Protein AF-A0A1Q3WLA7-F1 (afdb_monomer_lite)

Secondary structure (DSSP, 8-state):
--HHHHHHHHHHH-GGGPEEEEEEEEETTEEEEEEEE-----SEEPPHHHHHHHHGGGTPEE-STT-EEETTTTEEEE--STTTEEE-TTS-EEE---EEEE----

Sequence (106 aa):
MSYFHNLLLHNWLFPETGYTFLGLMEVDDSLMAVVSQKALRGIRGATPEEVADYMEPFDFIPLQNNDYINSSFGIIVSDLHHRNVLVRDDGELLVFDPVIYLQPIK

Structure (mmCIF, N/CA/C/O backbone):
data_AF-A0A1Q3WLA7-F1
#
_entry.id   AF-A0A1Q3WLA7-F1
#
loop_
_atom_site.group_PDB
_atom_site.id
_atom_site.type_symbol
_atom_site.label_atom_id
_atom_site.label_alt_id
_atom_site.label_comp_id
_atom_site.label_asym_id
_atom_site.label_entity_id
_atom_site.label_seq_id
_atom_site.pdbx_PDB_ins_code
_atom_site.Cartn_x
_atom_site.Cartn_y
_atom_site.Cartn_z
_atom_site.occupancy
_atom_site.B_iso_or_equiv
_atom_site.auth_seq_id
_atom_site.auth_comp_id
_atom_site.auth_asym_id
_atom_site.auth_atom_id
_atom_site.pdbx_PDB_model_num
ATOM 1 N N . MET A 1 1 ? 15.652 3.257 4.640 1.00 60.78 1 MET A N 1
ATOM 2 C CA . MET A 1 1 ? 15.373 1.850 4.273 1.00 60.78 1 MET A CA 1
ATOM 3 C C . MET A 1 1 ? 15.739 1.654 2.810 1.00 60.78 1 MET A C 1
ATOM 5 O O . MET A 1 1 ? 15.616 2.616 2.062 1.00 60.78 1 MET A O 1
ATOM 9 N N . SER A 1 2 ? 16.248 0.487 2.397 1.00 86.44 2 SER A N 1
ATOM 10 C CA . SER A 1 2 ? 16.512 0.256 0.965 1.00 86.44 2 SER A CA 1
ATOM 11 C C . SER A 1 2 ? 15.205 -0.027 0.215 1.00 86.44 2 SER A C 1
ATOM 13 O O . SER A 1 2 ? 14.255 -0.533 0.809 1.00 86.44 2 SER A O 1
ATOM 15 N N . TYR A 1 3 ? 15.166 0.281 -1.083 1.00 90.12 3 TYR A N 1
ATOM 16 C CA . TYR A 1 3 ? 13.992 0.124 -1.953 1.00 90.12 3 TYR A CA 1
ATOM 17 C C . TYR A 1 3 ? 13.294 -1.243 -1.809 1.00 90.12 3 TYR A C 1
ATOM 19 O O . TYR A 1 3 ? 12.086 -1.308 -1.600 1.00 90.12 3 TYR A O 1
ATOM 27 N N . PHE A 1 4 ? 14.061 -2.337 -1.816 1.00 92.62 4 PHE A N 1
ATOM 28 C CA . PHE A 1 4 ? 13.512 -3.691 -1.692 1.00 92.62 4 PHE A CA 1
ATOM 29 C C . PHE A 1 4 ? 12.860 -3.979 -0.336 1.00 92.62 4 PHE A C 1
ATOM 31 O O . PHE A 1 4 ? 11.910 -4.752 -0.287 1.00 92.62 4 PHE A O 1
ATOM 38 N N . HIS A 1 5 ? 13.313 -3.351 0.756 1.00 91.81 5 HIS A N 1
ATOM 39 C CA . HIS A 1 5 ? 12.636 -3.506 2.047 1.00 91.81 5 HIS A CA 1
ATOM 40 C C . HIS A 1 5 ? 11.249 -2.862 2.021 1.00 91.81 5 HIS A C 1
ATOM 42 O O . HIS A 1 5 ? 10.302 -3.466 2.511 1.00 91.81 5 HIS A O 1
ATOM 48 N N . ASN A 1 6 ? 11.115 -1.681 1.409 1.00 92.00 6 ASN A N 1
ATOM 49 C CA . ASN A 1 6 ? 9.806 -1.045 1.250 1.00 92.00 6 ASN A CA 1
ATOM 50 C C . ASN A 1 6 ? 8.892 -1.878 0.347 1.00 92.00 6 ASN A C 1
ATOM 52 O O . ASN A 1 6 ? 7.728 -2.051 0.679 1.00 92.00 6 ASN A O 1
ATOM 56 N N . LEU A 1 7 ? 9.428 -2.458 -0.733 1.00 95.12 7 LEU A N 1
ATOM 57 C CA . LEU A 1 7 ? 8.669 -3.346 -1.617 1.00 95.12 7 LEU A CA 1
ATOM 58 C C . LEU A 1 7 ? 8.112 -4.568 -0.866 1.00 95.12 7 LEU A C 1
ATOM 60 O O . LEU A 1 7 ? 6.949 -4.924 -1.022 1.00 95.12 7 LEU A O 1
ATOM 64 N N . LEU A 1 8 ? 8.939 -5.195 -0.023 1.00 95.62 8 LEU A N 1
ATOM 65 C CA . LEU A 1 8 ? 8.530 -6.342 0.790 1.00 95.62 8 LEU A CA 1
ATOM 66 C C . LEU A 1 8 ? 7.492 -5.959 1.848 1.00 95.62 8 LEU A C 1
ATOM 68 O O . LEU A 1 8 ? 6.512 -6.680 2.014 1.00 95.62 8 LEU A O 1
ATOM 72 N N . LEU A 1 9 ? 7.691 -4.836 2.545 1.00 95.94 9 LEU A N 1
ATOM 73 C CA . LEU A 1 9 ? 6.749 -4.357 3.558 1.00 95.94 9 LEU A CA 1
ATOM 74 C C . LEU A 1 9 ? 5.408 -3.958 2.940 1.00 95.94 9 LEU A C 1
ATOM 76 O O . LEU A 1 9 ? 4.373 -4.327 3.483 1.00 95.94 9 LEU A O 1
ATOM 80 N N . HIS A 1 10 ? 5.421 -3.280 1.787 1.00 97.12 10 HIS A N 1
ATOM 81 C CA . HIS A 1 10 ? 4.207 -2.973 1.030 1.00 97.12 10 HIS A CA 1
ATOM 82 C C . HIS A 1 10 ? 3.444 -4.250 0.699 1.00 97.12 10 HIS A C 1
ATOM 84 O O . HIS A 1 10 ? 2.271 -4.360 1.022 1.00 97.12 10 HIS A O 1
ATOM 90 N N . ASN A 1 11 ? 4.113 -5.243 0.111 1.00 97.56 11 ASN A N 1
ATOM 91 C CA . ASN A 1 11 ? 3.468 -6.498 -0.274 1.00 97.56 11 ASN A CA 1
ATOM 92 C C . ASN A 1 11 ? 2.931 -7.302 0.913 1.00 97.56 11 ASN A C 1
ATOM 94 O O . ASN A 1 11 ? 1.977 -8.057 0.751 1.00 97.56 11 ASN A O 1
ATOM 98 N N . TRP A 1 12 ? 3.578 -7.200 2.075 1.00 96.81 12 TRP A N 1
ATOM 99 C CA . TRP A 1 12 ? 3.140 -7.888 3.284 1.00 96.81 12 TRP A CA 1
ATOM 100 C C . TRP A 1 12 ? 1.924 -7.210 3.924 1.00 96.81 12 TRP A C 1
ATOM 102 O O . TRP A 1 12 ? 1.015 -7.908 4.363 1.00 96.81 12 TRP A O 1
ATOM 112 N N . LEU A 1 13 ? 1.898 -5.873 3.953 1.00 97.06 13 LEU A N 1
ATOM 113 C CA . LEU A 1 13 ? 0.797 -5.094 4.528 1.00 97.06 13 LEU A CA 1
ATOM 114 C C . LEU A 1 13 ? -0.413 -4.988 3.589 1.00 97.06 13 LEU A C 1
ATOM 116 O O . LEU A 1 13 ? -1.544 -5.038 4.055 1.00 97.06 13 LEU A O 1
ATOM 120 N N . PHE A 1 14 ? -0.176 -4.843 2.283 1.00 97.50 14 PHE A N 1
ATOM 121 C CA . PHE A 1 14 ? -1.189 -4.546 1.264 1.00 97.50 14 PHE A CA 1
ATOM 122 C C . PHE A 1 14 ? -1.053 -5.505 0.065 1.00 97.50 14 PHE A C 1
ATOM 124 O O . PHE A 1 14 ? -0.660 -5.096 -1.036 1.00 97.50 14 PHE A O 1
ATOM 131 N N . PRO A 1 15 ? -1.314 -6.810 0.256 1.00 96.56 15 PRO A N 1
ATOM 132 C CA . PRO A 1 15 ? -1.080 -7.820 -0.775 1.00 96.56 15 PRO A CA 1
ATOM 133 C C . PRO A 1 15 ? -1.933 -7.619 -2.039 1.00 96.56 15 PRO A C 1
ATOM 135 O O . PRO A 1 15 ? -1.501 -7.995 -3.131 1.00 96.56 15 PRO A O 1
ATOM 138 N N . GLU A 1 16 ? -3.102 -6.983 -1.939 1.00 95.69 16 GLU A N 1
ATOM 139 C CA . GLU A 1 16 ? -4.010 -6.722 -3.063 1.00 95.69 16 GLU A CA 1
ATOM 140 C C . GLU A 1 16 ? -3.360 -5.840 -4.138 1.00 95.69 16 GLU A C 1
ATOM 142 O O . GLU A 1 16 ? -3.562 -6.054 -5.336 1.00 95.69 16 GLU A O 1
ATOM 147 N N . THR A 1 17 ? -2.553 -4.869 -3.713 1.00 97.62 17 THR A N 1
ATOM 148 C CA . THR A 1 17 ? -1.793 -3.939 -4.561 1.00 97.62 17 THR A CA 1
ATOM 149 C C . THR A 1 17 ? -0.306 -4.296 -4.600 1.00 97.62 17 THR A C 1
ATOM 151 O O . THR A 1 17 ? 0.529 -3.464 -4.956 1.00 97.62 17 THR A O 1
ATOM 154 N N . GLY A 1 18 ? 0.046 -5.534 -4.252 1.00 97.56 18 GLY A N 1
ATOM 155 C CA . GLY A 1 18 ? 1.426 -5.990 -4.205 1.00 97.56 18 GLY A CA 1
ATOM 156 C C . GLY A 1 18 ? 2.155 -5.867 -5.548 1.00 97.56 18 GLY A C 1
ATOM 157 O O . GLY A 1 18 ? 1.600 -6.073 -6.633 1.00 97.56 18 GLY A O 1
ATOM 158 N N . TYR A 1 19 ? 3.442 -5.562 -5.462 1.00 97.38 19 TYR A N 1
ATOM 159 C CA . TYR A 1 19 ? 4.364 -5.525 -6.585 1.00 97.38 19 TYR A CA 1
ATOM 160 C C . TYR A 1 19 ? 5.027 -6.889 -6.795 1.00 97.38 19 TYR A C 1
ATOM 162 O O . TYR A 1 19 ? 5.450 -7.559 -5.858 1.00 97.38 19 TYR A O 1
ATOM 170 N N . THR A 1 20 ? 5.217 -7.281 -8.046 1.00 97.25 20 THR A N 1
ATOM 171 C CA . THR A 1 20 ? 6.077 -8.404 -8.429 1.00 97.25 20 THR A CA 1
ATOM 172 C C . THR A 1 20 ? 7.416 -7.861 -8.900 1.00 97.25 20 THR A C 1
ATOM 174 O O . THR A 1 20 ? 7.458 -7.035 -9.809 1.00 97.25 20 THR A O 1
ATOM 177 N N . PHE A 1 21 ? 8.513 -8.330 -8.306 1.00 96.81 21 PHE A N 1
ATOM 178 C CA . PHE A 1 21 ? 9.855 -8.046 -8.808 1.00 96.81 21 PHE A CA 1
ATOM 179 C C . PHE A 1 21 ? 10.150 -8.929 -10.022 1.00 96.81 21 PHE A C 1
ATOM 181 O O . PHE A 1 21 ? 10.128 -10.154 -9.921 1.00 96.81 21 PHE A O 1
ATOM 188 N N . LEU A 1 22 ? 10.410 -8.303 -11.168 1.00 97.81 22 LEU A N 1
ATOM 189 C CA . LEU A 1 22 ? 10.635 -8.993 -12.440 1.00 97.81 22 LEU A CA 1
ATOM 190 C C . LEU A 1 22 ? 12.120 -9.188 -12.754 1.00 97.81 22 LEU A C 1
ATOM 192 O O . LEU A 1 22 ? 12.470 -10.039 -13.567 1.00 97.81 22 LEU A O 1
ATOM 196 N N . GLY A 1 23 ? 12.993 -8.413 -12.112 1.00 97.31 23 GLY A N 1
ATOM 197 C CA . GLY A 1 23 ? 14.431 -8.456 -12.330 1.00 97.31 23 GLY A CA 1
ATOM 198 C C . GLY A 1 23 ? 15.038 -7.062 -12.382 1.00 97.31 23 GLY A C 1
ATOM 199 O O . GLY A 1 23 ? 14.470 -6.091 -11.884 1.00 97.31 23 GLY A O 1
ATOM 200 N N . LEU A 1 24 ? 16.216 -6.971 -12.985 1.00 97.31 24 LEU A N 1
ATOM 201 C CA . LEU A 1 24 ? 16.961 -5.727 -13.131 1.00 97.31 24 LEU A CA 1
ATOM 202 C C . LEU A 1 24 ? 17.086 -5.383 -14.616 1.00 97.31 24 LEU A C 1
ATOM 204 O O . LEU A 1 24 ? 17.215 -6.280 -15.449 1.00 97.31 24 LEU A O 1
ATOM 208 N N . MET A 1 25 ? 17.058 -4.095 -14.936 1.00 97.81 25 MET A N 1
ATOM 209 C CA . MET A 1 25 ? 17.242 -3.577 -16.290 1.00 97.81 25 MET A CA 1
ATOM 210 C C . MET A 1 25 ? 18.120 -2.335 -16.237 1.00 97.81 25 MET A C 1
ATOM 212 O O . MET A 1 25 ? 17.970 -1.504 -15.345 1.00 97.81 25 MET A O 1
ATOM 216 N N . GLU A 1 26 ? 19.036 -2.214 -17.188 1.00 98.06 26 GLU A N 1
ATOM 217 C CA . GLU A 1 26 ? 19.821 -0.999 -17.370 1.00 98.06 26 GLU A CA 1
ATOM 218 C C . GLU A 1 26 ? 18.990 0.047 -18.122 1.00 98.06 26 GLU A C 1
ATOM 220 O O . GLU A 1 26 ? 18.427 -0.240 -19.180 1.00 98.06 26 GLU A O 1
ATOM 225 N N . VAL A 1 27 ? 18.888 1.244 -17.550 1.00 96.88 27 VAL A N 1
ATOM 226 C CA . VAL A 1 27 ? 18.196 2.405 -18.116 1.00 96.88 27 VAL A CA 1
ATOM 227 C C . VAL A 1 27 ? 19.119 3.603 -17.932 1.00 96.88 27 VAL A C 1
ATOM 229 O O . VAL A 1 27 ? 19.485 3.906 -16.799 1.00 96.88 27 VAL A O 1
ATOM 232 N N . ASP A 1 28 ? 19.514 4.252 -19.029 1.00 96.50 28 ASP A N 1
ATOM 233 C CA . ASP A 1 28 ? 20.416 5.415 -19.026 1.00 96.50 28 ASP A CA 1
ATOM 234 C C . ASP A 1 28 ? 21.683 5.194 -18.163 1.00 96.50 28 ASP A C 1
ATOM 236 O O . ASP A 1 28 ? 21.953 5.930 -17.212 1.00 96.50 28 ASP A O 1
ATOM 240 N N . ASP A 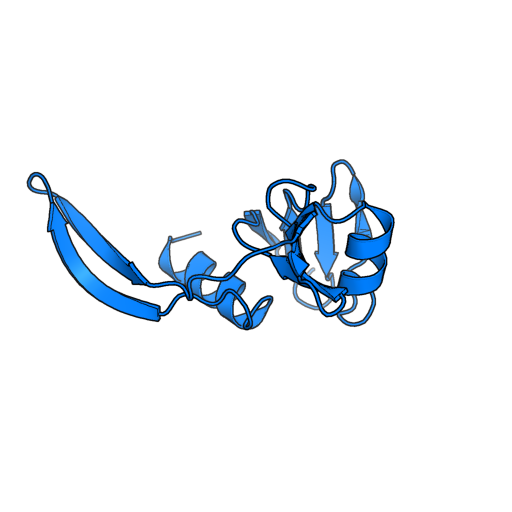1 29 ? 22.426 4.117 -18.458 1.00 96.19 29 ASP A N 1
ATOM 241 C CA . ASP A 1 29 ? 23.646 3.677 -17.752 1.00 96.19 29 ASP A CA 1
ATOM 242 C C . ASP A 1 29 ? 23.458 3.401 -16.240 1.00 96.19 29 ASP A C 1
ATOM 244 O O . ASP A 1 29 ? 24.420 3.326 -15.471 1.00 96.19 29 ASP A O 1
ATOM 248 N N . SER A 1 30 ? 22.209 3.242 -15.785 1.00 96.69 30 SER A N 1
ATOM 249 C CA . SER A 1 30 ? 21.857 2.963 -14.390 1.00 96.69 30 SER A CA 1
ATOM 250 C C . SER A 1 30 ? 21.094 1.645 -14.261 1.00 96.69 30 SER A C 1
ATOM 252 O O . SER A 1 30 ? 20.120 1.395 -14.969 1.00 96.69 30 SER A O 1
ATOM 254 N N . LEU A 1 31 ? 21.506 0.787 -13.321 1.00 95.62 31 LEU A N 1
ATOM 255 C CA . LEU A 1 31 ? 20.810 -0.471 -13.043 1.00 95.62 31 LEU A CA 1
ATOM 256 C C . LEU A 1 31 ? 19.563 -0.213 -12.189 1.00 95.62 31 LEU A C 1
ATOM 258 O O . LEU A 1 31 ? 19.665 0.148 -11.016 1.00 95.62 31 LEU A O 1
ATOM 262 N N . MET A 1 32 ? 18.389 -0.438 -12.771 1.00 96.38 32 MET A N 1
ATOM 263 C CA . MET A 1 32 ? 17.089 -0.183 -12.157 1.00 96.38 32 MET A CA 1
ATOM 264 C C . MET A 1 32 ? 16.367 -1.490 -11.828 1.00 96.38 32 MET A C 1
ATOM 266 O O . MET A 1 32 ? 16.488 -2.492 -12.538 1.00 96.38 32 MET A O 1
ATOM 270 N N . ALA A 1 33 ? 15.583 -1.481 -10.750 1.00 95.56 33 ALA A N 1
ATOM 271 C CA . ALA A 1 33 ? 14.670 -2.573 -10.439 1.00 95.56 33 ALA A CA 1
ATOM 272 C C . ALA A 1 33 ? 13.430 -2.491 -11.335 1.00 95.56 33 ALA A C 1
ATOM 274 O O . ALA A 1 33 ? 12.770 -1.456 -11.394 1.00 95.56 33 ALA A O 1
ATOM 275 N N . VAL A 1 34 ? 13.092 -3.595 -11.999 1.00 97.00 34 VAL A N 1
ATOM 276 C CA . VAL A 1 34 ? 11.850 -3.718 -12.761 1.00 97.00 34 VAL A CA 1
ATOM 277 C C . VAL A 1 34 ? 10.812 -4.390 -11.879 1.00 97.00 34 VAL A C 1
ATOM 279 O O . VAL A 1 34 ? 11.004 -5.515 -11.408 1.00 97.00 34 VAL A O 1
ATOM 282 N N . VAL A 1 35 ? 9.699 -3.698 -11.667 1.00 96.88 35 VAL A N 1
ATOM 283 C CA . VAL A 1 35 ? 8.552 -4.205 -10.917 1.00 96.88 35 VAL A CA 1
ATOM 284 C C . VAL A 1 35 ? 7.286 -4.090 -11.755 1.00 96.88 35 VAL A C 1
ATOM 286 O O . VAL A 1 35 ? 7.162 -3.201 -12.595 1.00 96.88 35 VAL A O 1
ATOM 289 N N . SER A 1 36 ? 6.330 -4.979 -11.516 1.00 97.44 36 SER A N 1
ATOM 290 C CA . SER A 1 36 ? 4.973 -4.871 -12.052 1.00 97.44 3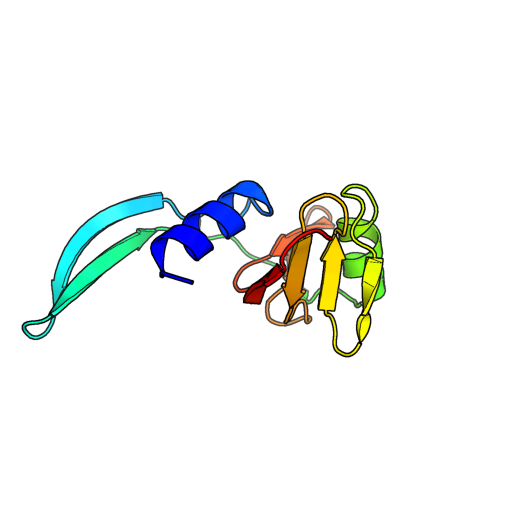6 SER A CA 1
ATOM 291 C C . SER A 1 36 ? 3.954 -4.897 -10.928 1.00 97.44 36 SER A C 1
ATOM 293 O O . SER A 1 36 ? 4.104 -5.670 -9.988 1.00 97.44 36 SER A O 1
ATOM 295 N N . GLN A 1 37 ? 2.883 -4.130 -11.063 1.00 96.94 37 GLN A N 1
ATOM 296 C CA . GLN A 1 37 ? 1.734 -4.151 -10.163 1.00 96.94 37 GLN A CA 1
ATOM 297 C C . GLN A 1 37 ? 0.482 -4.502 -10.969 1.00 96.94 37 GLN A C 1
ATOM 299 O O . GLN A 1 37 ? 0.399 -4.201 -12.164 1.00 96.94 37 GLN A O 1
ATOM 304 N N . LYS A 1 38 ? -0.502 -5.145 -10.338 1.00 95.62 38 LYS A N 1
ATOM 305 C CA . LYS A 1 38 ? -1.791 -5.408 -10.984 1.00 95.62 38 LYS A CA 1
ATOM 306 C C . LYS A 1 38 ? -2.470 -4.079 -11.339 1.00 95.62 38 LYS A C 1
ATOM 308 O O . LYS A 1 38 ? -2.592 -3.200 -10.492 1.00 95.62 38 LYS A O 1
ATOM 313 N N . ALA A 1 39 ? -2.963 -3.960 -12.573 1.00 95.12 39 ALA A N 1
ATOM 314 C CA . ALA A 1 39 ? -3.757 -2.814 -13.014 1.00 95.12 39 ALA A CA 1
ATOM 315 C C . ALA A 1 39 ? -5.153 -2.846 -12.367 1.00 95.12 39 ALA A C 1
ATOM 317 O O . ALA A 1 39 ? -6.115 -3.364 -12.935 1.00 95.12 39 ALA A O 1
ATOM 318 N N . LEU A 1 40 ? -5.235 -2.340 -11.141 1.00 95.44 40 LEU A N 1
ATOM 319 C CA . LEU A 1 40 ? -6.462 -2.218 -10.366 1.00 95.44 40 LEU A CA 1
ATOM 320 C C . LEU A 1 40 ? -7.052 -0.815 -10.509 1.00 95.44 40 LEU A C 1
ATOM 322 O O . LEU A 1 40 ? -6.337 0.156 -10.750 1.00 95.44 40 LEU A O 1
ATOM 326 N N . ARG A 1 41 ? -8.373 -0.707 -10.355 1.00 95.25 41 ARG A N 1
ATOM 327 C CA . ARG A 1 41 ? -9.099 0.555 -10.490 1.00 95.25 41 ARG A CA 1
ATOM 328 C C . ARG A 1 41 ? -9.974 0.794 -9.269 1.00 95.25 41 ARG A C 1
ATOM 330 O O . ARG A 1 41 ? -10.823 -0.032 -8.952 1.00 95.25 41 ARG A O 1
ATOM 337 N N . GLY A 1 42 ? -9.803 1.958 -8.651 1.00 96.50 42 GLY A N 1
ATOM 338 C CA . GLY A 1 42 ? -10.769 2.502 -7.705 1.00 96.50 42 GLY A CA 1
ATOM 339 C C . GLY A 1 42 ? -11.840 3.344 -8.395 1.00 96.50 42 GLY A C 1
ATOM 340 O O . GLY A 1 42 ? -11.613 3.918 -9.465 1.00 96.50 42 GLY A O 1
ATOM 341 N N . ILE A 1 43 ? -13.012 3.428 -7.773 1.00 98.00 43 ILE A N 1
ATOM 342 C CA . ILE A 1 43 ? -14.119 4.292 -8.204 1.00 98.00 43 ILE A CA 1
ATOM 343 C C . ILE A 1 43 ? -14.071 5.676 -7.540 1.00 98.00 43 ILE A C 1
ATOM 345 O O . ILE A 1 43 ? -14.630 6.629 -8.078 1.00 98.00 43 ILE A O 1
ATOM 349 N N . ARG A 1 44 ? -13.382 5.797 -6.398 1.00 98.31 44 ARG A N 1
ATOM 350 C CA . ARG A 1 44 ? -13.116 7.046 -5.666 1.00 98.31 44 ARG A CA 1
ATOM 351 C C . ARG A 1 44 ? -11.958 6.860 -4.681 1.00 98.31 44 ARG A C 1
ATOM 353 O O . ARG A 1 44 ? -11.522 5.735 -4.454 1.00 98.31 44 ARG A O 1
ATOM 360 N N . GLY A 1 45 ? -11.509 7.951 -4.068 1.00 98.38 45 GLY A N 1
ATOM 361 C CA . GLY A 1 45 ? -10.636 7.894 -2.895 1.00 98.38 45 GLY A CA 1
ATOM 362 C C . GLY A 1 45 ? -11.385 7.472 -1.626 1.00 98.38 45 GLY A C 1
ATOM 363 O O . GLY A 1 45 ? -12.587 7.741 -1.499 1.00 98.38 45 GLY A O 1
ATOM 364 N N . ALA A 1 46 ? -10.677 6.811 -0.710 1.00 98.25 46 ALA A N 1
ATOM 365 C CA . ALA A 1 46 ? -11.187 6.453 0.613 1.00 98.25 46 ALA A CA 1
ATOM 366 C C . ALA A 1 46 ? -11.288 7.681 1.535 1.00 98.25 46 ALA A C 1
ATOM 368 O O . ALA A 1 46 ? -10.501 8.627 1.406 1.00 98.25 46 ALA A O 1
ATOM 369 N N . THR A 1 47 ? -12.257 7.679 2.454 1.00 97.62 47 THR A N 1
ATOM 370 C CA . THR A 1 47 ? -12.334 8.682 3.528 1.00 97.62 47 THR A CA 1
ATOM 371 C C . THR A 1 47 ? -11.384 8.324 4.677 1.00 97.62 47 THR A C 1
ATOM 373 O O . THR A 1 47 ? -10.989 7.163 4.798 1.00 97.62 47 THR A O 1
ATOM 376 N N . PRO A 1 48 ? -11.002 9.284 5.541 1.00 95.94 48 PRO A N 1
ATOM 377 C CA . PRO A 1 48 ? -10.186 8.988 6.719 1.00 95.94 48 PRO A CA 1
ATOM 378 C C . PRO A 1 48 ? -10.794 7.911 7.626 1.00 95.94 48 PRO A C 1
ATOM 380 O O . PRO A 1 48 ? -10.058 7.093 8.164 1.00 95.94 48 PRO A O 1
ATOM 383 N N . GLU A 1 49 ? -12.121 7.887 7.764 1.00 96.88 49 GLU A N 1
ATOM 384 C CA . GLU A 1 49 ? -12.848 6.890 8.555 1.00 96.88 49 GLU A CA 1
ATOM 385 C C . GLU A 1 49 ? -12.734 5.493 7.938 1.00 96.88 49 GLU A C 1
ATOM 387 O O . GLU A 1 49 ? -12.407 4.548 8.641 1.00 96.88 49 GLU A O 1
ATOM 392 N N . GLU A 1 50 ? -12.898 5.363 6.616 1.00 97.94 50 GLU A N 1
ATOM 393 C CA . GLU A 1 50 ? -12.725 4.075 5.926 1.00 97.94 50 GLU A CA 1
ATOM 394 C C . GLU A 1 50 ? -11.290 3.551 6.038 1.00 97.94 50 GLU A C 1
ATOM 396 O O . GLU A 1 50 ? -11.072 2.348 6.165 1.00 97.94 50 GLU A O 1
ATOM 401 N N . VAL A 1 51 ? -10.299 4.450 5.998 1.00 98.12 51 VAL A N 1
ATOM 402 C CA . VAL A 1 51 ? -8.896 4.083 6.226 1.00 98.12 51 VAL A CA 1
ATOM 403 C C . VAL A 1 51 ? -8.690 3.63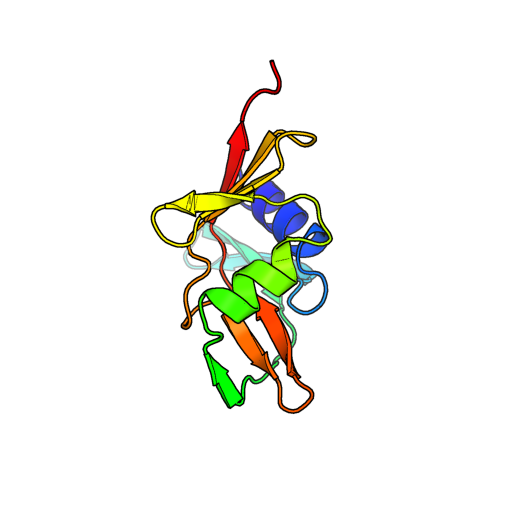4 7.673 1.00 98.12 51 VAL A C 1
ATOM 405 O O . VAL A 1 51 ? -8.004 2.642 7.898 1.00 98.12 51 VAL A O 1
ATOM 408 N N . ALA A 1 52 ? -9.286 4.318 8.653 1.00 96.94 52 ALA A N 1
ATOM 409 C CA . ALA A 1 52 ? -9.175 3.929 10.056 1.00 96.94 52 ALA A CA 1
ATOM 410 C C . ALA A 1 52 ? -9.786 2.541 10.309 1.00 96.94 52 ALA A C 1
ATOM 412 O O . ALA A 1 52 ? -9.116 1.689 10.891 1.00 96.94 52 ALA A O 1
ATOM 413 N N . ASP A 1 53 ? -10.991 2.291 9.790 1.00 97.44 53 ASP A N 1
ATOM 414 C CA . ASP A 1 53 ? -11.685 1.001 9.888 1.00 97.44 53 ASP A CA 1
ATOM 415 C C . ASP A 1 53 ? -10.903 -0.128 9.190 1.00 97.44 53 ASP A C 1
ATOM 417 O O . ASP A 1 53 ? -10.896 -1.268 9.649 1.00 97.44 53 ASP A O 1
ATOM 421 N N . TYR A 1 54 ? -10.214 0.177 8.085 1.00 97.50 54 TYR A N 1
ATOM 422 C CA . TYR A 1 54 ? -9.356 -0.778 7.377 1.00 97.50 54 TYR A CA 1
ATOM 423 C C . TYR A 1 54 ? -8.088 -1.139 8.166 1.00 97.50 54 TYR A C 1
ATOM 425 O O . TYR A 1 54 ? -7.629 -2.278 8.114 1.00 97.50 54 TYR A O 1
ATOM 433 N N . MET A 1 55 ? -7.516 -0.179 8.894 1.00 97.88 55 MET A N 1
ATOM 434 C CA . MET A 1 55 ? -6.258 -0.348 9.627 1.00 97.88 55 MET A CA 1
ATOM 435 C C . MET A 1 55 ? -6.455 -0.971 11.021 1.00 97.88 55 MET A C 1
ATOM 437 O O . MET A 1 55 ? -5.581 -1.706 11.490 1.00 97.88 55 MET A O 1
ATOM 441 N N . GLU A 1 56 ? -7.594 -0.719 11.675 1.00 96.88 56 GLU A N 1
ATOM 442 C CA . GLU A 1 56 ? -7.893 -1.169 13.045 1.00 96.88 56 GLU A CA 1
ATOM 443 C C . GLU A 1 56 ? -7.717 -2.690 13.266 1.00 96.88 56 GLU A C 1
ATOM 445 O O . GLU A 1 56 ? -7.051 -3.061 14.238 1.00 96.88 56 GLU A O 1
ATOM 450 N N . PRO A 1 57 ? -8.200 -3.595 12.386 1.00 96.50 57 PRO A N 1
ATOM 451 C CA . PRO A 1 57 ? -8.061 -5.043 12.580 1.00 96.50 57 PRO A CA 1
ATOM 452 C C . PRO A 1 57 ? -6.612 -5.548 12.604 1.00 96.50 57 PRO A C 1
ATOM 454 O O . PRO A 1 57 ? -6.361 -6.676 13.026 1.00 96.50 57 PRO A O 1
ATOM 457 N N . PHE A 1 58 ? -5.665 -4.732 12.136 1.00 95.50 58 PHE A N 1
ATOM 458 C CA . PHE A 1 58 ? -4.237 -5.034 12.090 1.00 95.50 58 PHE A CA 1
ATOM 459 C C . PHE A 1 58 ? -3.453 -4.335 13.217 1.00 95.50 58 PHE A C 1
ATOM 461 O O . PHE A 1 58 ? -2.240 -4.149 13.101 1.00 95.50 58 PHE A O 1
ATOM 468 N N . ASP A 1 59 ? -4.134 -3.927 14.296 1.00 97.06 59 ASP A N 1
ATOM 469 C CA . ASP A 1 59 ? -3.576 -3.238 15.470 1.00 97.06 59 ASP A CA 1
ATOM 470 C C . ASP A 1 59 ? -2.845 -1.921 15.135 1.00 97.06 59 ASP A C 1
ATOM 472 O O . ASP A 1 59 ? -1.931 -1.488 15.846 1.00 97.06 59 ASP A O 1
ATOM 476 N N . PHE A 1 60 ? -3.230 -1.274 14.033 1.00 97.75 60 PHE A N 1
ATOM 477 C CA . PHE A 1 60 ? -2.731 0.046 13.674 1.00 97.75 60 PHE A CA 1
ATOM 478 C C . PHE A 1 60 ? -3.588 1.135 14.317 1.00 97.75 60 PHE A C 1
ATOM 480 O O . PHE A 1 60 ? -4.797 1.207 14.117 1.00 97.75 60 PHE A O 1
ATOM 487 N N . ILE A 1 61 ? -2.939 2.023 15.065 1.00 96.50 61 ILE A N 1
ATOM 488 C CA . ILE A 1 61 ? -3.581 3.144 15.754 1.00 96.50 61 ILE A CA 1
ATOM 489 C C . ILE A 1 61 ? -3.330 4.426 14.951 1.00 96.50 61 ILE A C 1
ATOM 491 O O . ILE A 1 61 ? -2.178 4.671 14.572 1.00 96.50 61 ILE A O 1
ATOM 495 N N . PRO A 1 62 ? -4.354 5.266 14.706 1.00 95.62 62 PRO A N 1
ATOM 496 C CA . PRO A 1 62 ? -4.178 6.521 13.989 1.00 95.62 62 PRO A CA 1
ATOM 497 C C . PRO A 1 62 ? -3.270 7.496 14.748 1.00 95.62 62 PRO A C 1
ATOM 499 O O . PRO A 1 62 ? -3.348 7.661 15.968 1.00 95.62 62 PRO A O 1
ATOM 502 N N . LEU A 1 63 ? -2.433 8.188 13.985 1.00 92.81 63 LEU A N 1
ATOM 503 C CA . LEU A 1 63 ? -1.630 9.338 14.377 1.00 92.81 63 LEU A CA 1
ATOM 504 C C . LEU A 1 63 ? -2.151 10.596 13.649 1.00 92.81 63 LEU A C 1
ATOM 506 O O . LEU A 1 63 ? -3.307 10.669 13.233 1.00 92.81 63 LEU A O 1
ATOM 510 N N . GLN A 1 64 ? -1.322 11.635 13.528 1.00 90.19 64 GLN A N 1
ATOM 511 C CA . GLN A 1 64 ? -1.658 12.835 12.753 1.00 90.19 64 GLN A CA 1
ATOM 512 C C . GLN A 1 64 ? -1.387 12.619 11.254 1.00 90.19 64 GLN A C 1
ATOM 514 O O . GLN A 1 64 ? -0.616 11.746 10.884 1.00 90.19 64 GLN A O 1
ATOM 519 N N . ASN A 1 65 ? -1.977 13.452 10.391 1.00 90.94 65 ASN A N 1
ATOM 520 C CA . ASN A 1 65 ? -1.660 13.530 8.953 1.00 90.94 65 ASN A CA 1
ATOM 521 C C . ASN A 1 65 ? -1.876 12.244 8.122 1.00 90.94 65 ASN A C 1
ATOM 523 O O . ASN A 1 65 ? -1.234 12.080 7.089 1.00 90.94 65 ASN A O 1
ATOM 527 N N . ASN A 1 66 ? -2.841 11.397 8.499 1.00 92.31 66 ASN A N 1
ATOM 528 C CA . ASN A 1 66 ? -3.105 10.088 7.872 1.00 92.31 66 ASN A CA 1
ATOM 529 C C . ASN A 1 66 ? -1.978 9.062 8.079 1.00 92.31 66 ASN A C 1
ATOM 531 O O . ASN A 1 66 ? -1.768 8.184 7.240 1.00 92.31 66 ASN A O 1
ATOM 535 N N . ASP A 1 67 ? -1.278 9.177 9.204 1.00 96.56 67 ASP A N 1
ATOM 536 C CA . ASP A 1 67 ? -0.283 8.207 9.637 1.00 96.56 67 ASP A CA 1
ATOM 537 C C . ASP A 1 67 ? -0.891 7.226 10.640 1.00 96.56 67 ASP A C 1
ATOM 539 O O . ASP A 1 67 ? -1.802 7.572 11.391 1.00 96.56 67 ASP A O 1
ATOM 543 N N . TYR A 1 68 ? -0.359 6.011 10.680 1.00 97.75 68 TYR A N 1
ATOM 544 C CA . TYR A 1 68 ? -0.804 4.934 11.554 1.00 97.75 68 TYR A CA 1
ATOM 545 C C . TYR A 1 68 ? 0.397 4.186 12.118 1.00 97.75 68 TYR A C 1
ATOM 547 O O . TYR A 1 68 ? 1.367 3.940 11.402 1.00 97.75 68 TYR A O 1
ATOM 555 N N . ILE A 1 69 ? 0.331 3.788 13.388 1.00 97.38 69 ILE A N 1
ATOM 556 C CA . ILE A 1 69 ? 1.396 3.038 14.059 1.00 97.38 69 ILE A CA 1
ATOM 557 C C . ILE A 1 69 ? 0.909 1.676 14.538 1.00 97.38 69 ILE A C 1
ATOM 559 O O . ILE A 1 69 ? -0.105 1.579 15.223 1.00 97.38 69 ILE A O 1
ATOM 563 N N . ASN A 1 70 ? 1.684 0.638 14.239 1.00 96.94 70 ASN A N 1
ATOM 564 C CA . ASN A 1 70 ? 1.609 -0.648 14.912 1.00 96.94 70 ASN A CA 1
ATOM 565 C C . ASN A 1 70 ? 2.839 -0.779 15.821 1.00 96.94 70 ASN A C 1
ATOM 567 O O . ASN A 1 70 ? 3.958 -1.041 15.367 1.00 96.94 70 ASN A O 1
ATOM 571 N N . SER A 1 71 ? 2.629 -0.572 17.121 1.00 94.50 71 SER A N 1
ATOM 572 C CA . SER A 1 71 ? 3.704 -0.598 18.122 1.00 94.50 71 SER A CA 1
ATOM 573 C C . SER A 1 71 ? 4.290 -1.996 18.325 1.00 94.50 71 SER A C 1
ATOM 575 O O . SER A 1 71 ? 5.470 -2.112 18.647 1.00 94.50 71 SER A O 1
ATOM 577 N N . SER A 1 72 ? 3.496 -3.051 18.113 1.00 93.88 72 SER A N 1
ATOM 578 C CA . SER A 1 72 ? 3.925 -4.446 18.279 1.00 93.88 72 SER A CA 1
ATOM 579 C C . SER A 1 72 ? 5.011 -4.836 17.277 1.00 93.88 72 SER A C 1
ATOM 581 O O . SER A 1 72 ? 5.924 -5.583 17.619 1.00 93.88 72 SER A O 1
ATOM 583 N N . PHE A 1 73 ? 4.937 -4.301 16.056 1.00 92.75 73 PHE A N 1
ATOM 584 C CA . PHE A 1 73 ? 5.933 -4.521 15.006 1.00 92.75 73 PHE A CA 1
ATOM 585 C C . PHE A 1 73 ? 6.905 -3.346 14.824 1.00 92.75 73 PHE A C 1
ATOM 587 O O . PHE A 1 73 ? 7.846 -3.452 14.038 1.00 92.75 73 PHE A O 1
ATOM 594 N N . GLY A 1 74 ? 6.701 -2.231 15.533 1.00 94.44 74 GLY A N 1
ATOM 595 C CA . GLY A 1 74 ? 7.483 -1.010 15.343 1.00 94.44 74 GLY A CA 1
ATOM 596 C C . GLY A 1 74 ? 7.318 -0.422 13.938 1.00 94.44 74 GLY A C 1
ATOM 597 O O . GLY A 1 74 ? 8.286 0.078 13.371 1.00 94.44 7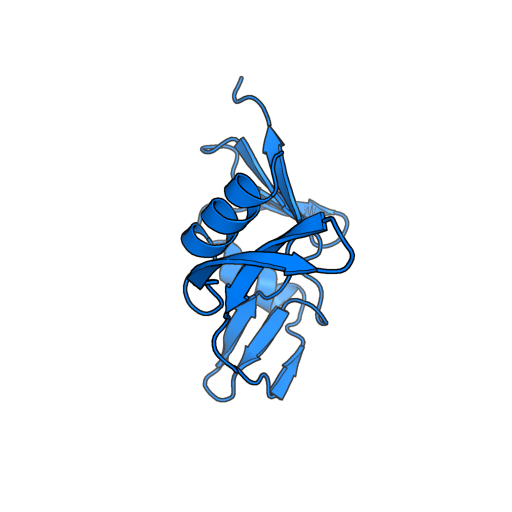4 GLY A O 1
ATOM 598 N N . ILE A 1 75 ? 6.122 -0.512 13.349 1.00 95.75 75 ILE A N 1
ATOM 599 C CA . ILE A 1 75 ? 5.839 -0.051 11.981 1.00 95.75 75 ILE A CA 1
ATOM 600 C C . ILE A 1 75 ? 5.015 1.231 12.034 1.00 95.75 75 ILE A C 1
ATOM 602 O O . ILE A 1 75 ? 4.010 1.291 12.739 1.00 95.75 75 ILE A O 1
ATOM 606 N N . ILE A 1 76 ? 5.402 2.227 11.237 1.00 96.69 76 ILE A N 1
ATOM 607 C CA . ILE A 1 76 ? 4.556 3.377 10.906 1.00 96.69 76 ILE A CA 1
ATOM 608 C C . ILE A 1 76 ? 4.242 3.332 9.414 1.00 96.69 76 ILE A C 1
ATOM 610 O O . ILE A 1 76 ? 5.155 3.189 8.600 1.00 96.69 76 ILE A O 1
ATOM 614 N N . VAL A 1 77 ? 2.965 3.477 9.074 1.00 97.38 77 VAL A N 1
ATOM 615 C CA . VAL A 1 77 ? 2.482 3.657 7.704 1.00 97.38 77 VAL A CA 1
ATOM 616 C C . VAL A 1 77 ? 1.931 5.071 7.581 1.00 97.38 77 VAL A C 1
ATOM 618 O O . VAL A 1 77 ? 1.033 5.448 8.325 1.00 97.38 77 VAL A O 1
ATOM 621 N N . SER A 1 78 ? 2.474 5.840 6.651 1.00 96.75 78 SER A N 1
ATOM 622 C CA . SER A 1 78 ? 2.158 7.246 6.414 1.00 96.75 78 SER A CA 1
ATOM 623 C C . SER A 1 78 ? 1.606 7.464 5.006 1.00 96.75 78 SER A C 1
ATOM 625 O O . SER A 1 78 ? 1.712 6.597 4.136 1.00 96.75 78 SER A O 1
ATOM 627 N N . ASP A 1 79 ? 1.068 8.663 4.774 1.00 96.19 79 ASP A N 1
ATOM 628 C CA . ASP A 1 79 ? 0.524 9.114 3.481 1.00 96.19 79 ASP A CA 1
ATOM 629 C C . ASP A 1 79 ? -0.705 8.315 2.996 1.00 96.19 79 ASP A C 1
ATOM 631 O O . ASP A 1 79 ? -0.979 8.197 1.797 1.00 96.19 79 ASP A O 1
ATOM 635 N N . LEU A 1 80 ? -1.503 7.784 3.935 1.00 97.38 80 LEU A N 1
ATOM 636 C CA . LEU A 1 80 ? -2.759 7.079 3.643 1.00 97.38 80 LEU A CA 1
ATOM 637 C C . LEU A 1 80 ? -3.913 8.050 3.356 1.00 97.38 80 LEU A C 1
ATOM 639 O O . LEU A 1 80 ? -4.954 8.048 4.009 1.00 97.38 80 LEU A O 1
ATOM 643 N N . HIS A 1 81 ? -3.721 8.915 2.365 1.00 96.25 81 HIS A N 1
ATOM 644 C CA . HIS A 1 81 ? -4.731 9.864 1.911 1.00 96.25 81 HIS A CA 1
ATOM 645 C C . HIS A 1 81 ? -5.498 9.361 0.677 1.00 96.25 81 HIS A C 1
ATOM 647 O O . HIS A 1 81 ? -5.041 8.477 -0.047 1.00 96.25 81 HIS A O 1
ATOM 653 N N . HIS A 1 82 ? -6.626 10.004 0.370 1.00 96.69 82 HIS A N 1
ATOM 654 C CA . HIS A 1 82 ? -7.567 9.636 -0.701 1.00 96.69 82 HIS A CA 1
ATOM 655 C C . HIS A 1 82 ? -6.981 9.496 -2.126 1.00 96.69 82 HIS A C 1
ATOM 657 O O . HIS A 1 82 ? -7.673 9.002 -3.012 1.00 96.69 82 HIS A O 1
ATOM 663 N N . ARG A 1 83 ? -5.746 9.954 -2.392 1.00 96.19 83 ARG A N 1
ATOM 664 C CA . ARG A 1 83 ? -5.061 9.728 -3.684 1.00 96.19 83 ARG A CA 1
ATOM 665 C C . ARG A 1 83 ? -4.233 8.441 -3.720 1.00 96.19 83 ARG A C 1
ATOM 667 O O . ARG A 1 83 ? -4.015 7.918 -4.805 1.00 96.19 83 ARG A O 1
ATOM 674 N N . ASN A 1 84 ? -3.816 7.941 -2.557 1.00 97.69 84 ASN A N 1
ATOM 675 C CA . ASN A 1 84 ? -3.018 6.717 -2.414 1.00 97.69 84 ASN A CA 1
ATOM 676 C C . ASN A 1 84 ? -3.874 5.533 -1.965 1.00 97.69 84 ASN A C 1
ATOM 678 O O . ASN A 1 84 ? -3.492 4.389 -2.197 1.00 97.69 84 ASN A O 1
ATOM 682 N N . VAL A 1 85 ? -5.025 5.809 -1.347 1.00 98.38 85 VAL A N 1
ATOM 683 C CA . VAL A 1 85 ? -5.987 4.797 -0.920 1.00 98.38 85 VAL A CA 1
ATOM 684 C C . VAL A 1 85 ? -7.292 4.983 -1.677 1.00 98.38 85 VAL A C 1
ATOM 686 O O . VAL A 1 85 ? -7.970 6.006 -1.540 1.00 98.38 85 VAL A O 1
ATOM 689 N N . LEU A 1 86 ? -7.632 3.995 -2.500 1.00 98.44 86 LEU A N 1
ATOM 690 C CA . LEU A 1 86 ? -8.808 4.019 -3.360 1.00 98.44 86 LEU A CA 1
ATOM 691 C C . LEU A 1 86 ? -9.813 2.950 -2.945 1.00 98.44 86 LEU A C 1
ATOM 693 O O . LEU A 1 86 ? -9.430 1.865 -2.533 1.00 98.44 86 LEU A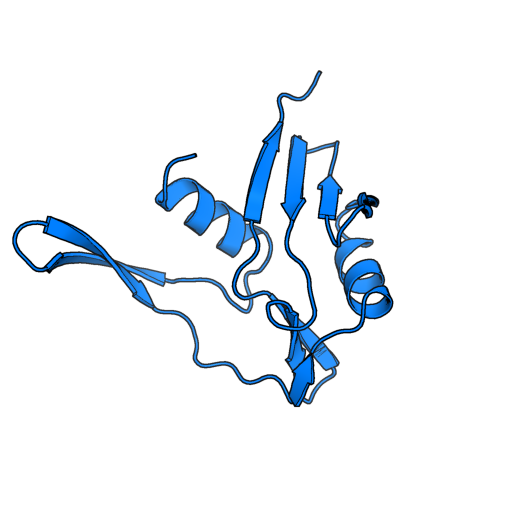 O 1
ATOM 697 N N . VAL A 1 87 ? -11.097 3.233 -3.131 1.00 98.44 87 VAL A N 1
ATOM 698 C CA . VAL A 1 87 ? -12.176 2.265 -2.906 1.00 98.44 87 VAL A CA 1
ATOM 699 C C . VAL A 1 87 ? -12.524 1.601 -4.230 1.00 98.44 87 VAL A C 1
ATOM 701 O O . VAL A 1 87 ? -12.789 2.292 -5.221 1.00 98.44 87 VAL A O 1
ATOM 704 N N . ARG A 1 88 ? -12.500 0.270 -4.262 1.00 97.38 88 ARG A N 1
ATOM 705 C CA . ARG A 1 88 ? -12.935 -0.547 -5.399 1.00 97.38 88 ARG A CA 1
ATOM 706 C C . ARG A 1 88 ? -14.469 -0.620 -5.458 1.00 97.38 88 ARG A C 1
ATOM 708 O O . ARG A 1 88 ? -15.162 -0.211 -4.532 1.00 97.38 88 ARG A O 1
ATOM 715 N N . ASP A 1 89 ? -15.021 -1.069 -6.579 1.00 96.44 89 ASP A N 1
ATOM 716 C CA . ASP A 1 89 ? -16.471 -1.152 -6.801 1.00 96.44 89 ASP A CA 1
ATOM 717 C C . ASP A 1 89 ? -17.211 -2.096 -5.837 1.00 96.44 89 ASP A C 1
ATOM 719 O O . ASP A 1 89 ? -18.396 -1.892 -5.583 1.00 96.44 89 ASP A O 1
ATOM 723 N N . ASP A 1 90 ? -16.515 -3.070 -5.256 1.00 95.81 90 ASP A N 1
ATOM 724 C CA . ASP A 1 90 ? -17.013 -3.969 -4.210 1.00 95.81 90 ASP A CA 1
ATOM 725 C C . ASP A 1 90 ? -16.781 -3.468 -2.773 1.00 95.81 90 ASP A C 1
ATOM 727 O O . ASP A 1 90 ? -17.152 -4.150 -1.819 1.00 95.81 90 ASP A O 1
ATOM 731 N N . GLY A 1 91 ? -16.212 -2.270 -2.610 1.00 95.50 91 GLY A N 1
ATOM 732 C CA . GLY A 1 91 ? -15.965 -1.643 -1.311 1.00 95.50 91 GLY A CA 1
ATOM 733 C C . GLY A 1 91 ? -14.605 -1.957 -0.683 1.00 95.50 91 GLY A C 1
ATOM 734 O O . GLY A 1 91 ? -14.301 -1.392 0.363 1.00 95.50 91 GLY A O 1
ATOM 735 N N . GLU A 1 92 ? -13.766 -2.797 -1.299 1.00 96.06 92 GLU A N 1
ATOM 736 C CA . GLU A 1 92 ? -12.411 -3.060 -0.795 1.00 96.06 92 GLU A CA 1
ATOM 737 C C . GLU A 1 92 ? -11.497 -1.831 -0.965 1.00 96.06 92 GLU A C 1
ATOM 739 O O . GLU A 1 92 ? -11.544 -1.145 -1.994 1.00 96.06 92 GLU A O 1
ATOM 744 N N . LEU A 1 93 ? -10.642 -1.559 0.029 1.00 98.06 93 LEU A N 1
ATOM 745 C CA . LEU A 1 93 ? -9.624 -0.513 -0.063 1.00 98.06 93 LEU A CA 1
ATOM 746 C C . LEU A 1 93 ? -8.367 -1.042 -0.764 1.00 98.06 93 LEU A C 1
ATOM 748 O O . LEU A 1 93 ? -7.869 -2.126 -0.483 1.00 98.06 93 LEU A O 1
ATOM 752 N N . LEU A 1 94 ? -7.830 -0.230 -1.668 1.00 98.38 94 LEU A N 1
ATOM 753 C CA . LEU A 1 94 ? -6.612 -0.481 -2.427 1.00 98.38 94 LEU A CA 1
ATOM 754 C C . LEU A 1 94 ? -5.570 0.576 -2.056 1.00 98.38 94 LEU A C 1
ATOM 756 O O . LEU A 1 94 ? -5.761 1.755 -2.361 1.00 98.38 94 LEU A O 1
ATOM 760 N N . VAL A 1 95 ? -4.471 0.160 -1.427 1.00 98.12 95 VAL A N 1
ATOM 761 C CA . VAL A 1 95 ? -3.389 1.049 -0.965 1.00 98.12 95 VAL A CA 1
ATOM 762 C C . VAL A 1 95 ? -2.208 0.988 -1.936 1.00 98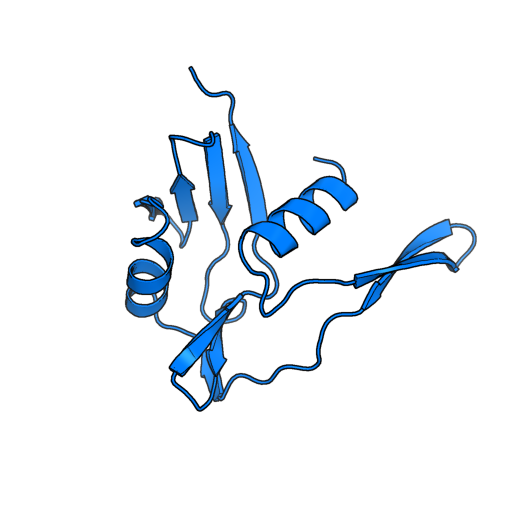.12 95 VAL A C 1
ATOM 764 O O . VAL A 1 95 ? -1.550 -0.039 -2.025 1.00 98.12 95 VAL A O 1
ATOM 767 N N . PHE A 1 96 ? -1.912 2.049 -2.685 1.00 96.69 96 PHE A N 1
ATOM 768 C CA . PHE A 1 96 ? -0.917 1.995 -3.773 1.00 96.69 96 PHE A CA 1
ATOM 769 C C . PHE A 1 96 ? 0.484 2.486 -3.406 1.00 96.69 96 PHE A C 1
ATOM 771 O O . PHE A 1 96 ? 1.461 1.866 -3.828 1.00 96.69 96 PHE A O 1
ATOM 778 N N . ASP A 1 97 ? 0.578 3.586 -2.661 1.00 94.62 97 ASP A N 1
ATOM 779 C CA . ASP A 1 97 ? 1.850 4.285 -2.424 1.00 94.62 97 ASP A CA 1
ATOM 780 C C . ASP A 1 97 ? 1.947 4.835 -0.988 1.00 94.62 97 ASP A C 1
ATOM 782 O O . ASP A 1 97 ? 1.885 6.044 -0.768 1.00 94.62 97 ASP A O 1
ATOM 786 N N . PRO A 1 98 ? 1.997 3.962 0.033 1.00 96.06 98 PRO A N 1
ATOM 787 C CA . PRO A 1 98 ? 2.227 4.382 1.405 1.00 96.06 98 PRO A CA 1
ATOM 788 C C . PRO A 1 98 ? 3.716 4.650 1.657 1.00 96.06 98 PRO A C 1
ATOM 790 O O . PRO A 1 98 ? 4.598 4.010 1.078 1.00 96.06 98 PRO A O 1
ATOM 793 N N . VAL A 1 99 ? 4.016 5.505 2.635 1.00 95.25 99 VAL A N 1
ATOM 794 C CA . VAL A 1 99 ? 5.383 5.649 3.153 1.00 95.25 99 VAL A CA 1
ATOM 795 C C . VAL A 1 99 ? 5.534 4.826 4.428 1.00 95.25 99 VAL A C 1
ATOM 797 O O . VAL A 1 99 ? 4.833 5.064 5.405 1.00 95.25 99 VAL A O 1
ATOM 800 N N . ILE A 1 100 ? 6.455 3.859 4.439 1.00 95.75 100 ILE A N 1
ATOM 801 C CA . ILE A 1 100 ? 6.614 2.918 5.558 1.00 95.75 100 ILE A CA 1
ATOM 802 C C . ILE A 1 100 ? 7.927 3.178 6.302 1.00 95.75 100 ILE A C 1
ATOM 804 O O . ILE A 1 100 ? 9.010 3.192 5.708 1.00 95.75 100 ILE A O 1
ATOM 808 N N . TYR A 1 101 ? 7.841 3.327 7.623 1.00 93.44 101 TYR A N 1
ATOM 809 C CA . TYR A 1 101 ? 8.984 3.475 8.520 1.00 93.44 101 TYR A CA 1
ATOM 810 C C . TYR A 1 101 ? 9.042 2.326 9.525 1.00 93.44 101 TYR A C 1
ATOM 812 O O . TYR A 1 101 ? 8.015 1.890 10.041 1.00 93.44 101 TYR A O 1
ATOM 820 N N . LEU A 1 102 ? 10.259 1.883 9.850 1.00 92.62 102 LEU A N 1
ATOM 821 C CA . LEU A 1 102 ? 10.508 1.021 11.003 1.00 92.62 102 LEU A CA 1
ATOM 822 C C . LEU A 1 102 ? 11.101 1.851 12.137 1.00 92.62 102 LEU A C 1
ATOM 824 O O . LEU A 1 102 ? 12.103 2.547 11.953 1.00 92.62 102 LEU A O 1
ATOM 828 N N . GLN A 1 103 ? 10.494 1.753 13.310 1.00 85.44 103 GLN A N 1
ATOM 829 C CA . GLN A 1 103 ? 11.009 2.286 14.556 1.00 85.44 103 GLN A CA 1
ATOM 830 C C . GLN A 1 103 ? 11.550 1.145 15.424 1.00 85.44 103 GLN A C 1
ATOM 832 O O . GLN A 1 103 ? 10.959 0.066 15.461 1.00 85.44 103 GLN A O 1
ATOM 837 N N . PRO A 1 104 ? 12.662 1.359 16.149 1.00 73.38 104 PRO A N 1
ATOM 838 C CA . PRO A 1 104 ? 13.128 0.392 17.131 1.00 73.38 104 PRO A CA 1
ATOM 839 C C . PRO A 1 104 ? 12.044 0.148 18.185 1.00 73.38 104 PRO A C 1
ATOM 841 O O . PRO A 1 104 ? 11.578 1.094 18.824 1.00 73.38 104 PRO A O 1
ATOM 844 N N . ILE A 1 105 ? 11.676 -1.117 18.382 1.00 71.25 105 ILE A N 1
ATOM 845 C CA . ILE A 1 105 ? 10.823 -1.531 19.496 1.00 71.25 105 ILE A CA 1
ATOM 846 C C . ILE A 1 105 ? 11.665 -1.386 20.772 1.00 71.25 105 ILE A C 1
ATOM 848 O O . ILE A 1 105 ? 12.802 -1.864 20.816 1.00 71.25 105 ILE A O 1
ATOM 852 N N . LYS A 1 106 ? 11.149 -0.648 21.759 1.00 56.69 106 LYS A N 1
ATOM 853 C CA . LYS A 1 106 ? 11.807 -0.461 23.061 1.00 56.69 106 LYS A CA 1
ATOM 854 C C . LYS A 1 106 ? 11.631 -1.670 23.965 1.00 56.69 106 LYS A C 1
ATOM 856 O O . LYS A 1 106 ? 10.528 -2.252 23.942 1.00 56.69 106 LYS A O 1
#

pLDDT: mean 94.89, std 6.39, range [56.69, 98.44]

Foldseek 3Di:
DDPVVVLVVCCVLFVQFHKDFPDWDDDPNDIDTDIDTPPADFPWFDDLVLLCVVCVVVCWDDDPQSWTDDLVQQKIKHPNGRVQWGAHPVGDIHGHDIDMDHDDRD

Radius of gyration: 14.97 Å; chains: 1; bounding box: 41×22×42 Å